Protein AF-A0A7S2VNH1-F1 (afdb_monomer_lite)

Structure (mmCIF, N/CA/C/O backbone):
data_AF-A0A7S2VNH1-F1
#
_entry.id   AF-A0A7S2VNH1-F1
#
loop_
_atom_site.group_PDB
_atom_site.id
_atom_site.type_symbol
_atom_site.label_atom_id
_atom_site.label_alt_id
_atom_site.label_comp_id
_atom_site.label_asym_id
_atom_site.label_entity_id
_atom_site.label_seq_id
_atom_site.pdbx_PDB_ins_code
_atom_site.Cartn_x
_atom_site.Cartn_y
_atom_site.Cartn_z
_atom_site.occupancy
_atom_site.B_iso_or_equiv
_atom_site.auth_seq_id
_atom_site.auth_comp_id
_atom_site.auth_asym_id
_atom_site.auth_atom_id
_atom_site.pdbx_PDB_model_num
ATOM 1 N N . GLN A 1 1 ? -10.546 -19.439 -22.799 1.00 36.34 1 GLN A N 1
ATOM 2 C CA . GLN A 1 1 ? -10.256 -18.843 -21.479 1.00 36.34 1 GLN A CA 1
ATOM 3 C C . GLN A 1 1 ? -9.568 -17.516 -21.733 1.00 36.34 1 GLN A C 1
ATOM 5 O O . GLN A 1 1 ? -8.455 -17.521 -22.233 1.00 36.34 1 GLN A O 1
ATOM 10 N N . ALA A 1 2 ? -10.264 -16.400 -21.521 1.00 38.97 2 ALA A N 1
ATOM 11 C CA . ALA A 1 2 ? -9.654 -15.079 -21.615 1.00 38.97 2 ALA A CA 1
ATOM 12 C C . ALA A 1 2 ? -8.962 -14.811 -20.277 1.00 38.97 2 ALA A C 1
ATOM 14 O O . ALA A 1 2 ? -9.614 -14.453 -19.297 1.00 38.97 2 ALA A O 1
ATOM 15 N N . CYS A 1 3 ? -7.662 -15.090 -20.214 1.00 39.16 3 CYS A N 1
ATOM 16 C CA . CYS A 1 3 ? -6.829 -14.584 -19.139 1.00 39.16 3 CYS A CA 1
ATOM 17 C C . CYS A 1 3 ? -6.823 -13.064 -19.292 1.00 39.16 3 CYS A C 1
ATOM 19 O O . CYS A 1 3 ? -6.470 -12.541 -20.344 1.00 39.16 3 CYS A O 1
ATOM 21 N N . ILE A 1 4 ? -7.305 -12.370 -18.274 1.00 43.59 4 ILE A N 1
ATOM 22 C CA . ILE A 1 4 ? -7.217 -10.919 -18.126 1.00 43.59 4 ILE A CA 1
ATOM 23 C C . ILE A 1 4 ? -5.724 -10.558 -18.066 1.00 43.59 4 ILE A C 1
ATOM 25 O O . ILE A 1 4 ? -5.111 -10.553 -17.004 1.00 43.59 4 ILE A O 1
ATOM 29 N N . GLU A 1 5 ? -5.126 -10.349 -19.240 1.00 42.47 5 GLU A N 1
ATOM 30 C CA . GLU A 1 5 ? -3.771 -9.837 -19.422 1.00 42.47 5 GLU A CA 1
ATOM 31 C C . GLU A 1 5 ? -3.726 -8.395 -18.905 1.00 42.47 5 GLU A C 1
ATOM 33 O O . GLU A 1 5 ? -4.377 -7.507 -19.456 1.00 42.47 5 GLU A O 1
ATOM 38 N N . GLY A 1 6 ? -2.995 -8.151 -17.818 1.00 44.81 6 GLY A N 1
ATOM 39 C CA . GLY A 1 6 ? -2.831 -6.788 -17.303 1.00 44.81 6 GLY A CA 1
ATOM 40 C C . GLY A 1 6 ? -2.437 -6.642 -15.835 1.00 44.81 6 GLY A C 1
ATOM 41 O O . GLY A 1 6 ? -2.328 -5.509 -15.368 1.00 44.81 6 GLY A O 1
ATOM 42 N N . GLY A 1 7 ? -2.229 -7.735 -15.097 1.00 42.50 7 GLY A N 1
ATOM 43 C CA . GLY A 1 7 ? -1.617 -7.678 -13.770 1.00 42.50 7 GLY A CA 1
ATOM 44 C C . GLY A 1 7 ? -0.134 -7.336 -13.873 1.00 42.50 7 GLY A C 1
ATOM 45 O O . GLY A 1 7 ? 0.612 -8.101 -14.474 1.00 42.50 7 GLY A O 1
ATOM 46 N N . ARG A 1 8 ? 0.294 -6.194 -13.325 1.00 57.66 8 ARG A N 1
ATOM 47 C CA . ARG A 1 8 ? 1.711 -5.808 -13.282 1.00 57.66 8 ARG A CA 1
ATOM 48 C C . ARG A 1 8 ? 2.326 -6.332 -11.995 1.00 57.66 8 ARG A C 1
ATOM 50 O O . ARG A 1 8 ? 1.958 -5.868 -10.921 1.00 57.66 8 ARG A O 1
ATOM 57 N N . SER A 1 9 ? 3.267 -7.265 -12.086 1.00 55.62 9 SER A N 1
ATOM 58 C CA . SER A 1 9 ? 3.975 -7.770 -10.905 1.00 55.62 9 SER A CA 1
ATOM 59 C C . SER A 1 9 ? 4.566 -6.623 -10.080 1.00 55.62 9 SER A C 1
ATOM 61 O O . SER A 1 9 ? 4.969 -5.597 -10.636 1.00 55.62 9 SER A O 1
ATOM 63 N N . ALA A 1 10 ? 4.650 -6.799 -8.758 1.00 56.00 10 ALA A N 1
ATOM 64 C CA . ALA A 1 10 ? 5.273 -5.816 -7.863 1.00 56.00 10 ALA A CA 1
ATOM 65 C C . ALA A 1 10 ? 6.672 -5.403 -8.334 1.00 56.00 10 ALA A C 1
ATOM 67 O O . ALA A 1 10 ? 7.017 -4.224 -8.306 1.00 56.00 10 ALA A O 1
ATOM 68 N N . GLU A 1 11 ? 7.418 -6.362 -8.877 1.00 56.22 11 GLU A N 1
ATOM 69 C CA . GLU A 1 11 ? 8.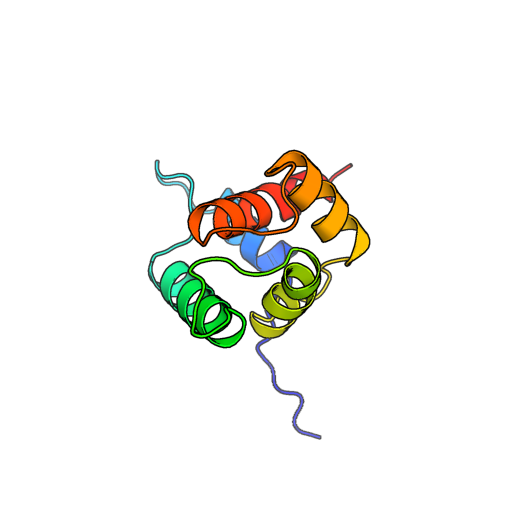723 -6.162 -9.498 1.00 56.22 11 GLU A CA 1
ATOM 70 C C . GLU A 1 11 ? 8.675 -5.259 -10.745 1.00 56.22 11 GLU A C 1
ATOM 72 O O . GLU A 1 11 ? 9.549 -4.416 -10.923 1.00 56.22 11 GLU A O 1
ATOM 77 N N . GLU A 1 12 ? 7.639 -5.345 -11.588 1.00 61.88 12 GLU A N 1
ATOM 78 C CA . GLU A 1 12 ? 7.511 -4.476 -12.770 1.00 61.88 12 GLU A CA 1
ATOM 79 C C . GLU A 1 12 ? 7.234 -3.024 -12.361 1.00 61.88 12 GLU A C 1
ATOM 81 O O . GLU A 1 12 ? 7.767 -2.076 -12.950 1.00 61.88 12 GLU A O 1
ATOM 86 N N . VAL A 1 13 ? 6.407 -2.833 -11.331 1.00 63.56 13 VAL A N 1
ATOM 87 C CA . VAL A 1 13 ? 6.134 -1.493 -10.808 1.00 63.56 13 VAL A CA 1
ATOM 88 C C . VAL A 1 13 ? 7.368 -0.931 -10.111 1.00 63.56 13 VAL A C 1
ATOM 90 O O . VAL A 1 13 ? 7.730 0.216 -10.357 1.00 63.56 13 VAL A O 1
ATOM 93 N N . ALA A 1 14 ? 8.084 -1.750 -9.347 1.00 61.19 14 ALA A N 1
ATOM 94 C CA . ALA A 1 14 ? 9.360 -1.390 -8.748 1.00 61.19 14 ALA A CA 1
ATOM 95 C C . ALA A 1 14 ? 10.431 -1.004 -9.764 1.00 61.19 14 ALA A C 1
ATOM 97 O O . ALA A 1 14 ? 11.085 0.027 -9.621 1.00 61.19 14 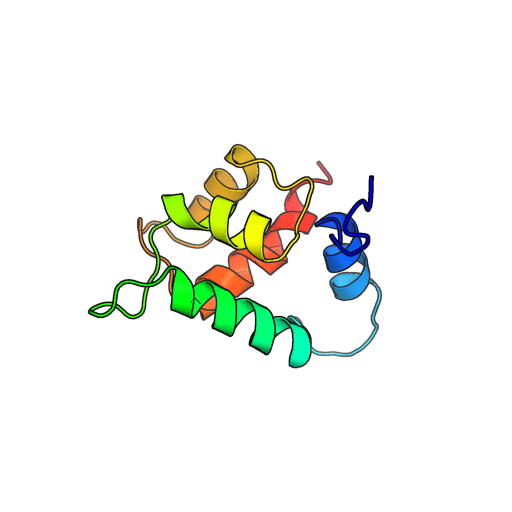ALA A O 1
ATOM 98 N N . ALA A 1 15 ? 10.576 -1.802 -10.821 1.00 60.03 15 ALA A N 1
ATOM 99 C CA . ALA A 1 15 ? 11.510 -1.545 -11.903 1.00 60.03 15 ALA A CA 1
ATOM 100 C C . ALA A 1 15 ? 11.188 -0.223 -12.612 1.00 60.03 15 ALA A C 1
ATOM 102 O O . ALA A 1 15 ? 12.097 0.487 -13.032 1.00 60.03 15 ALA A O 1
ATOM 103 N N . ARG A 1 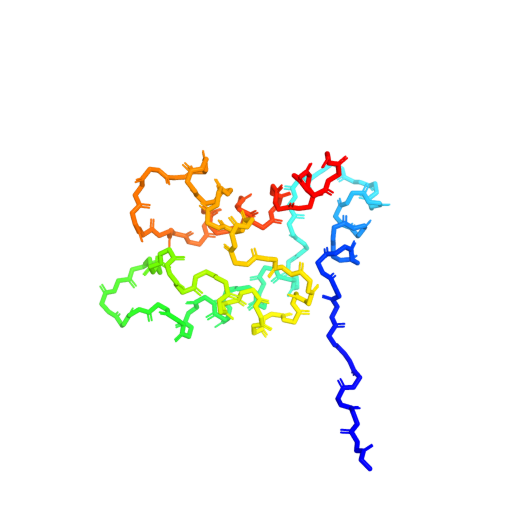16 ? 9.908 0.167 -12.696 1.00 59.31 16 ARG A N 1
ATOM 104 C CA . ARG A 1 16 ? 9.511 1.493 -13.194 1.00 59.31 16 ARG A CA 1
ATOM 105 C C . ARG A 1 16 ? 9.795 2.627 -12.213 1.00 59.31 16 ARG A C 1
ATOM 107 O O . ARG A 1 16 ? 10.175 3.703 -12.665 1.00 59.31 16 ARG A O 1
ATOM 114 N N . LEU A 1 17 ? 9.620 2.398 -10.912 1.00 59.06 17 LEU A N 1
ATOM 115 C CA . LEU A 1 17 ? 9.914 3.386 -9.868 1.00 59.06 17 LEU A CA 1
ATOM 116 C C . LEU A 1 17 ? 11.421 3.654 -9.737 1.00 59.06 17 LEU A C 1
ATOM 118 O O . LEU A 1 17 ? 11.820 4.793 -9.520 1.00 59.06 17 LEU A O 1
ATOM 122 N N . LEU A 1 18 ? 12.255 2.624 -9.901 1.00 54.62 18 LEU A N 1
ATOM 123 C CA . LEU A 1 18 ? 13.714 2.712 -9.771 1.00 54.62 18 LEU A CA 1
ATOM 124 C C . LEU A 1 18 ? 14.428 2.959 -11.114 1.00 54.62 18 LEU A C 1
ATOM 126 O O . LEU A 1 18 ? 15.545 3.469 -11.127 1.00 54.62 18 LEU A O 1
ATOM 130 N N . GLY A 1 19 ? 13.802 2.617 -12.246 1.00 49.81 19 GLY A N 1
ATOM 131 C CA . GLY A 1 19 ? 14.391 2.715 -13.588 1.00 49.81 19 GLY A CA 1
ATOM 132 C C . GLY A 1 19 ? 14.102 4.015 -14.351 1.00 49.81 19 GLY A C 1
ATOM 133 O O . GLY A 1 19 ? 14.673 4.232 -15.419 1.00 49.81 19 GLY A O 1
ATOM 134 N N . GLY A 1 20 ? 13.223 4.884 -13.845 1.00 44.97 20 GLY A N 1
ATOM 135 C CA . GLY A 1 20 ? 12.871 6.160 -14.476 1.00 44.97 20 GLY A CA 1
ATOM 136 C C . GLY A 1 20 ? 13.627 7.336 -13.863 1.00 44.97 20 GLY A C 1
ATOM 137 O O . GLY A 1 20 ? 13.168 7.917 -12.887 1.00 44.97 20 GLY A O 1
ATOM 138 N N . GLY A 1 21 ? 14.775 7.702 -14.435 1.00 42.50 21 GLY A N 1
ATOM 139 C CA . GLY A 1 21 ? 15.565 8.857 -14.000 1.00 42.50 21 GLY A CA 1
ATOM 140 C C . GLY A 1 21 ? 14.771 10.169 -14.024 1.00 42.50 21 GLY A C 1
ATOM 141 O O . GLY A 1 21 ? 14.471 10.708 -15.086 1.00 42.50 21 GLY A O 1
ATOM 142 N N . GLY A 1 22 ? 14.461 10.691 -12.842 1.00 39.47 22 GLY A N 1
ATOM 143 C CA . GLY A 1 22 ? 13.913 12.025 -12.634 1.00 39.47 22 GLY A CA 1
ATOM 144 C C . GLY A 1 22 ? 13.747 12.271 -11.142 1.00 39.47 22 GLY A C 1
ATOM 145 O O . GLY A 1 22 ? 13.063 11.511 -10.467 1.00 39.47 22 GLY A O 1
ATOM 146 N N . GLU A 1 23 ? 14.419 13.291 -10.616 1.00 40.66 23 GLU A N 1
ATOM 147 C CA . GLU A 1 23 ? 14.365 13.719 -9.215 1.00 40.66 23 GLU A CA 1
ATOM 148 C C . GLU A 1 23 ? 12.918 13.870 -8.715 1.00 40.66 23 GLU A C 1
ATOM 150 O O . GLU A 1 23 ? 12.250 14.875 -8.944 1.00 40.66 23 GLU A O 1
ATOM 155 N N . GLY A 1 24 ? 12.424 12.834 -8.038 1.00 45.00 24 GLY A N 1
ATOM 156 C CA . GLY A 1 24 ? 11.080 12.781 -7.478 1.00 45.00 24 GLY A CA 1
ATOM 157 C C . GLY A 1 24 ? 10.748 11.365 -7.027 1.00 45.00 24 GLY A C 1
ATOM 158 O O . GLY A 1 24 ? 10.096 10.627 -7.757 1.00 45.00 24 GLY A O 1
ATOM 159 N N . ARG A 1 25 ? 11.216 10.972 -5.833 1.00 54.09 25 ARG A N 1
ATOM 160 C CA . ARG A 1 25 ? 10.779 9.729 -5.174 1.00 54.09 25 ARG A CA 1
ATOM 161 C C . ARG A 1 25 ? 9.253 9.721 -5.093 1.00 54.09 25 ARG A C 1
ATOM 163 O O . ARG A 1 25 ? 8.678 10.606 -4.459 1.00 54.09 25 ARG A O 1
ATOM 170 N N . GLY A 1 26 ? 8.611 8.768 -5.755 1.00 59.97 26 GLY A N 1
ATOM 171 C CA . GLY A 1 26 ? 7.179 8.558 -5.624 1.00 59.97 26 GLY A CA 1
ATOM 172 C C . GLY A 1 26 ? 6.521 7.961 -6.861 1.00 59.97 26 GLY A C 1
ATOM 173 O O . GLY A 1 26 ? 7.051 7.961 -7.970 1.00 59.97 26 GLY A O 1
ATOM 174 N N . PHE A 1 27 ? 5.314 7.447 -6.651 1.00 71.62 27 PHE A N 1
ATOM 175 C CA . PHE A 1 27 ? 4.476 6.896 -7.706 1.00 71.62 27 PHE A CA 1
ATOM 176 C C . PHE A 1 27 ? 4.081 7.972 -8.728 1.00 71.62 27 PHE A C 1
ATOM 178 O O . PHE A 1 27 ? 3.765 9.103 -8.342 1.00 71.62 27 PHE A O 1
ATOM 185 N N . PRO A 1 28 ? 4.017 7.640 -10.033 1.00 75.75 28 PRO A N 1
ATOM 186 C CA . PRO A 1 28 ? 3.520 8.581 -11.026 1.00 75.75 28 PRO A CA 1
ATOM 187 C C . PRO A 1 28 ? 2.065 8.966 -10.703 1.00 75.75 28 PRO A C 1
ATOM 189 O O . PRO A 1 28 ? 1.316 8.151 -10.159 1.00 75.75 28 PRO A O 1
ATOM 192 N N . PRO A 1 29 ? 1.606 10.172 -11.082 1.00 75.81 29 PRO A N 1
ATOM 193 C CA . PRO A 1 29 ? 0.276 10.666 -10.714 1.00 75.81 29 PRO A CA 1
ATOM 194 C C . PRO A 1 29 ? -0.865 9.751 -11.186 1.00 75.81 29 PRO A C 1
ATOM 196 O O . PRO A 1 29 ? -1.891 9.645 -10.517 1.00 75.81 29 PRO A O 1
ATOM 199 N N . ALA A 1 30 ? -0.677 9.044 -12.305 1.00 77.31 30 ALA A N 1
ATOM 200 C CA . ALA A 1 30 ? -1.621 8.040 -12.793 1.00 77.31 30 ALA A CA 1
ATOM 201 C C . ALA A 1 30 ? -1.726 6.814 -11.866 1.00 77.31 30 ALA A C 1
ATOM 203 O O . ALA A 1 30 ? -2.818 6.275 -11.683 1.00 77.31 30 ALA A O 1
ATOM 204 N N . GLU A 1 31 ? -0.614 6.395 -11.259 1.00 77.38 31 GLU A N 1
ATOM 205 C CA . GLU A 1 31 ? -0.584 5.282 -10.308 1.00 77.38 31 GLU A CA 1
ATOM 206 C C . GLU A 1 31 ? -1.109 5.724 -8.941 1.00 77.38 31 GLU A C 1
ATOM 208 O O . GLU A 1 31 ? -1.964 5.055 -8.372 1.00 77.38 31 GLU A O 1
ATOM 213 N N . LEU A 1 32 ? -0.739 6.923 -8.472 1.00 81.94 32 LEU A N 1
ATOM 214 C CA . LEU A 1 32 ? -1.338 7.518 -7.271 1.00 81.94 32 LEU A CA 1
ATOM 215 C C . LEU A 1 32 ? -2.863 7.618 -7.382 1.00 81.94 32 LEU A C 1
ATOM 217 O O . LEU A 1 32 ? -3.570 7.364 -6.408 1.00 81.94 32 LEU A O 1
ATOM 221 N N . ALA A 1 33 ? -3.392 7.960 -8.560 1.00 83.19 33 ALA A N 1
ATOM 222 C CA . ALA A 1 33 ? -4.832 7.993 -8.794 1.00 83.19 33 ALA A CA 1
ATOM 223 C C . ALA A 1 33 ? -5.476 6.600 -8.662 1.00 83.19 33 ALA A C 1
ATOM 225 O O . ALA A 1 33 ? -6.515 6.479 -8.008 1.00 83.19 33 ALA A O 1
ATOM 226 N N . ARG A 1 34 ? -4.848 5.547 -9.210 1.00 83.19 34 ARG A N 1
ATOM 227 C CA . ARG A 1 34 ? -5.305 4.153 -9.047 1.00 83.19 34 ARG A CA 1
ATOM 228 C C . ARG A 1 34 ? -5.233 3.697 -7.594 1.00 83.19 34 ARG A C 1
ATOM 230 O O . ARG A 1 34 ? -6.238 3.245 -7.051 1.00 83.19 34 ARG A O 1
ATOM 237 N N . MET A 1 35 ? -4.084 3.891 -6.952 1.00 84.50 35 MET A N 1
ATOM 238 C CA . MET A 1 35 ? -3.849 3.615 -5.534 1.00 84.50 35 MET A CA 1
ATOM 239 C C . MET A 1 35 ? -4.907 4.283 -4.664 1.00 84.50 35 MET A C 1
ATOM 241 O O . MET A 1 35 ? -5.528 3.631 -3.833 1.00 84.50 35 MET A O 1
ATOM 245 N N . ARG A 1 36 ? -5.193 5.566 -4.906 1.00 85.81 36 ARG A N 1
ATOM 246 C CA . ARG A 1 36 ? -6.199 6.322 -4.154 1.00 85.81 36 ARG A CA 1
ATOM 247 C C . ARG A 1 36 ? -7.611 5.804 -4.389 1.00 85.81 36 ARG A C 1
ATOM 249 O O . ARG A 1 36 ? -8.411 5.805 -3.456 1.00 85.81 36 ARG A O 1
ATOM 256 N N . GLN A 1 37 ? -7.930 5.382 -5.611 1.00 87.12 37 GLN A N 1
ATOM 257 C CA . GLN A 1 37 ? -9.234 4.813 -5.943 1.00 87.12 37 GLN A CA 1
ATOM 258 C C . GLN A 1 37 ? -9.463 3.481 -5.220 1.00 87.12 37 GLN A C 1
ATOM 260 O O . GLN A 1 37 ? -10.532 3.292 -4.640 1.00 87.12 37 GLN A O 1
ATOM 265 N N . VAL A 1 38 ? -8.466 2.591 -5.211 1.00 87.75 38 VAL A N 1
ATOM 266 C CA . VAL A 1 38 ? -8.547 1.315 -4.488 1.00 87.75 38 VAL A CA 1
ATOM 267 C C . VAL A 1 38 ? -8.555 1.564 -2.982 1.00 87.75 38 VAL A C 1
ATOM 269 O O . VAL A 1 38 ? -9.464 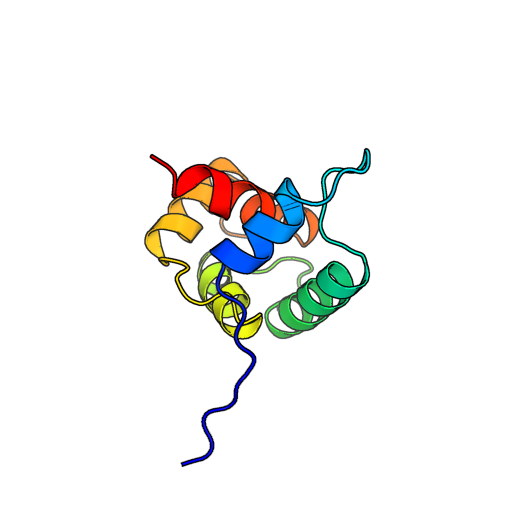1.107 -2.304 1.00 87.75 38 VAL A O 1
ATOM 272 N N . PHE A 1 39 ? -7.658 2.399 -2.459 1.00 85.69 39 PHE A N 1
ATOM 273 C CA . PHE A 1 39 ? -7.621 2.767 -1.040 1.00 85.69 39 PHE A CA 1
ATOM 274 C C . PHE A 1 39 ? -8.974 3.294 -0.535 1.00 85.69 39 PHE A C 1
ATOM 276 O O . PHE A 1 39 ? -9.448 2.905 0.527 1.00 85.69 39 PHE A O 1
ATOM 283 N N . ARG A 1 40 ? -9.659 4.134 -1.323 1.00 86.12 40 ARG A N 1
ATOM 284 C CA . ARG A 1 40 ? -11.006 4.629 -0.987 1.00 86.12 40 ARG A CA 1
ATOM 285 C C . ARG A 1 40 ? -12.078 3.545 -0.933 1.00 86.12 40 ARG A C 1
ATOM 287 O O . ARG A 1 40 ? -13.096 3.768 -0.290 1.00 86.12 40 ARG A O 1
ATOM 294 N N . ARG A 1 41 ? -11.885 2.440 -1.650 1.00 86.31 41 ARG A N 1
ATOM 295 C CA . ARG A 1 41 ? -12.813 1.307 -1.683 1.00 86.31 41 ARG A CA 1
ATOM 296 C C . ARG A 1 41 ? -12.680 0.433 -0.437 1.00 86.31 41 ARG A C 1
ATOM 298 O O . ARG A 1 41 ? -13.678 -0.123 -0.002 1.00 86.31 41 ARG A O 1
ATOM 305 N N . PHE A 1 42 ? -11.471 0.359 0.112 1.00 84.94 42 PHE A N 1
ATOM 306 C CA . PHE A 1 42 ? -11.148 -0.397 1.321 1.00 84.94 42 PHE A CA 1
ATOM 307 C C . PHE A 1 42 ? -11.277 0.428 2.602 1.00 84.94 42 PHE A C 1
ATOM 309 O O . PHE A 1 42 ? -11.477 -0.130 3.677 1.00 84.94 42 PHE A O 1
ATOM 316 N N . LYS A 1 43 ? -11.196 1.764 2.522 1.00 85.44 43 LYS A N 1
ATOM 317 C CA . LYS A 1 43 ? -11.400 2.595 3.710 1.00 85.44 43 LYS A CA 1
ATOM 318 C C . LYS A 1 43 ? -12.864 2.515 4.185 1.00 85.44 43 LYS A C 1
ATOM 320 O O . LYS A 1 43 ? -13.780 2.672 3.368 1.00 85.44 43 LYS A O 1
ATOM 325 N N . PRO A 1 44 ? -13.104 2.397 5.499 1.00 83.56 44 PRO A N 1
ATOM 326 C CA . PRO A 1 44 ? -14.416 2.620 6.086 1.00 83.56 44 PRO A CA 1
ATOM 327 C C . PRO A 1 44 ? -14.992 4.002 5.721 1.00 83.56 44 PRO A C 1
ATOM 329 O O . PRO A 1 44 ? -14.250 4.978 5.542 1.00 83.56 44 PRO A O 1
ATOM 332 N N . PRO A 1 45 ? -16.326 4.144 5.635 1.00 78.69 45 PRO A N 1
ATOM 333 C CA . PRO A 1 45 ? -16.954 5.436 5.359 1.00 78.69 45 PRO A CA 1
ATOM 334 C C . PRO A 1 45 ? -16.581 6.496 6.407 1.00 78.69 45 PRO A C 1
ATOM 336 O O . PRO A 1 45 ? -16.381 7.653 6.038 1.00 78.69 45 PRO A O 1
ATOM 339 N N . ASP A 1 46 ? -16.394 6.077 7.661 1.00 80.12 46 ASP A N 1
ATOM 340 C CA . ASP A 1 46 ? -16.161 6.946 8.821 1.00 80.12 46 ASP A CA 1
ATOM 341 C C . ASP A 1 46 ? -14.678 7.261 9.097 1.00 80.12 46 ASP A C 1
ATOM 343 O O . ASP A 1 46 ? -14.364 8.141 9.891 1.00 80.12 46 ASP A O 1
ATOM 347 N N . THR A 1 47 ? -13.738 6.585 8.425 1.00 81.62 47 THR A N 1
ATOM 348 C CA . THR A 1 47 ? -12.297 6.759 8.676 1.00 81.62 47 THR A CA 1
ATOM 349 C C . THR A 1 47 ? -11.562 7.249 7.432 1.00 81.62 47 THR A C 1
ATOM 351 O O . THR A 1 47 ? -12.010 7.080 6.295 1.00 81.62 47 THR A O 1
ATOM 354 N N . SER A 1 48 ? -10.409 7.889 7.626 1.00 83.75 48 SER A N 1
ATOM 355 C CA . SER A 1 48 ? -9.497 8.256 6.525 1.00 83.75 48 SER A CA 1
ATOM 356 C C . SER A 1 48 ? -8.360 7.247 6.337 1.00 83.75 48 SER A C 1
ATOM 358 O O . SER A 1 48 ? -7.476 7.458 5.508 1.00 83.75 48 SER A O 1
ATOM 360 N N . GLU A 1 49 ? -8.414 6.145 7.081 1.00 88.25 49 GLU A N 1
ATOM 361 C CA . GLU A 1 49 ? -7.356 5.151 7.214 1.00 88.25 49 GLU A CA 1
ATOM 362 C C . GLU A 1 49 ? -7.900 3.753 6.905 1.00 88.25 49 GLU A C 1
ATOM 364 O O . GLU A 1 49 ? -9.076 3.469 7.157 1.00 88.25 49 GLU A O 1
ATOM 369 N N . VAL A 1 50 ? -7.039 2.884 6.382 1.00 89.75 50 VAL A N 1
ATOM 370 C CA . VAL A 1 50 ? -7.323 1.459 6.140 1.00 89.75 50 VAL A CA 1
ATOM 371 C C . VAL A 1 50 ? -6.646 0.607 7.204 1.00 89.75 50 VAL A C 1
ATOM 373 O O . VAL A 1 50 ? -5.609 0.998 7.734 1.00 89.75 50 VAL A O 1
ATOM 376 N N . ALA A 1 51 ? -7.199 -0.561 7.522 1.00 89.12 51 ALA A N 1
ATOM 377 C CA . ALA A 1 51 ? -6.531 -1.484 8.433 1.00 89.12 51 ALA A CA 1
ATOM 378 C C . ALA A 1 51 ? -5.311 -2.134 7.759 1.00 89.12 51 ALA A C 1
ATOM 380 O O . ALA A 1 51 ? -5.291 -2.353 6.548 1.00 89.12 51 ALA A O 1
ATOM 381 N N . ARG A 1 52 ? -4.296 -2.482 8.556 1.00 87.81 52 ARG A N 1
ATOM 382 C CA . ARG A 1 52 ? -3.083 -3.179 8.099 1.00 87.81 52 ARG A CA 1
ATOM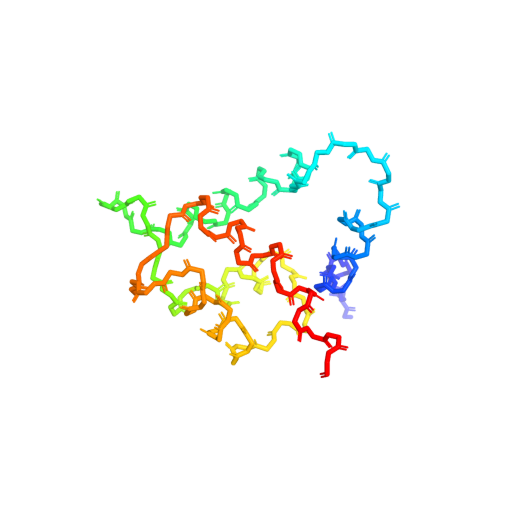 383 C C . ARG A 1 52 ? -3.412 -4.488 7.379 1.00 87.81 52 ARG A C 1
ATOM 385 O O . ARG A 1 52 ? -2.727 -4.855 6.434 1.00 87.81 52 ARG A O 1
ATOM 392 N N . GLU A 1 53 ? -4.442 -5.177 7.850 1.00 87.06 53 GLU A N 1
ATOM 393 C CA . GLU A 1 53 ? -4.907 -6.461 7.318 1.00 87.06 53 GLU A CA 1
ATOM 394 C C . GLU A 1 53 ? -5.480 -6.323 5.900 1.00 87.06 53 GLU A C 1
ATOM 396 O O . GLU A 1 53 ? -5.364 -7.245 5.104 1.00 87.06 53 GLU A O 1
ATOM 401 N N . GLU A 1 54 ? -5.973 -5.134 5.541 1.00 87.94 54 GLU A N 1
ATOM 402 C CA . GLU A 1 54 ? -6.524 -4.846 4.212 1.00 87.94 54 GLU A CA 1
ATOM 403 C C . GLU A 1 54 ? -5.432 -4.484 3.196 1.00 87.94 54 GLU A C 1
ATOM 405 O O . GLU A 1 54 ? -5.658 -4.539 1.989 1.00 87.94 54 GLU A O 1
ATOM 410 N N . LEU A 1 55 ? -4.232 -4.106 3.656 1.00 86.38 55 LEU A N 1
ATOM 411 C CA . LEU A 1 55 ? -3.108 -3.746 2.788 1.00 86.38 55 LEU A CA 1
ATOM 412 C C . LEU A 1 55 ? -2.788 -4.816 1.732 1.00 86.38 55 LEU A C 1
ATOM 414 O O . LEU A 1 55 ? -2.752 -4.456 0.554 1.00 86.38 55 LEU A O 1
ATOM 418 N N . PRO A 1 56 ? -2.557 -6.098 2.075 1.00 85.56 56 PRO A N 1
ATOM 419 C CA . PRO A 1 56 ? -2.261 -7.120 1.070 1.00 85.56 56 PRO A CA 1
ATOM 420 C C . PRO A 1 56 ? -3.381 -7.296 0.038 1.00 85.56 56 PRO A C 1
ATOM 422 O O . PRO A 1 56 ? -3.108 -7.486 -1.151 1.00 85.56 56 PRO A O 1
ATOM 425 N N . GLU A 1 57 ? -4.640 -7.163 0.454 1.00 85.88 57 GLU A N 1
ATOM 426 C CA . GLU A 1 57 ? -5.774 -7.237 -0.465 1.00 85.88 57 GLU A CA 1
ATOM 427 C C . GLU A 1 57 ? -5.822 -6.011 -1.395 1.00 85.88 57 GLU A C 1
ATOM 429 O O . GLU A 1 57 ? -6.015 -6.156 -2.605 1.00 85.88 57 GLU A O 1
ATOM 434 N N . ILE A 1 58 ? -5.524 -4.812 -0.879 1.00 86.88 58 ILE A N 1
ATOM 435 C CA . ILE A 1 58 ? -5.355 -3.587 -1.679 1.00 86.88 58 ILE A CA 1
ATOM 436 C C . ILE A 1 58 ? -4.239 -3.766 -2.719 1.00 86.88 58 ILE A C 1
ATOM 438 O O . ILE A 1 58 ? -4.425 -3.399 -3.883 1.00 86.88 58 ILE A O 1
ATOM 442 N N . PHE A 1 59 ? -3.094 -4.342 -2.334 1.00 82.19 59 PHE A N 1
ATOM 443 C CA . PHE A 1 59 ? -1.989 -4.616 -3.260 1.00 82.19 59 PHE A CA 1
ATOM 444 C C . PHE A 1 59 ? -2.413 -5.596 -4.363 1.00 82.19 59 PHE A C 1
ATOM 446 O O . PHE A 1 59 ? -2.180 -5.347 -5.548 1.00 82.19 59 PHE A O 1
ATOM 453 N N . THR A 1 60 ? -3.137 -6.650 -3.993 1.00 82.75 60 THR A N 1
ATOM 454 C CA . THR A 1 60 ? -3.691 -7.624 -4.941 1.00 82.75 60 THR A CA 1
ATOM 455 C C . THR A 1 60 ? -4.667 -6.967 -5.925 1.00 82.75 60 THR A C 1
ATOM 457 O O . THR A 1 60 ? -4.598 -7.209 -7.129 1.00 82.75 60 THR A O 1
ATOM 460 N N . GLN A 1 61 ? -5.540 -6.073 -5.449 1.00 83.25 61 GLN A N 1
ATOM 461 C CA . GLN A 1 61 ? -6.507 -5.333 -6.277 1.00 83.25 61 GLN A CA 1
ATOM 462 C C . GLN A 1 61 ? -5.856 -4.331 -7.229 1.00 83.25 61 GLN A C 1
ATOM 464 O O . GLN A 1 61 ? -6.373 -4.074 -8.317 1.00 83.25 61 GLN A O 1
ATOM 469 N N . LEU A 1 62 ? -4.715 -3.767 -6.839 1.00 78.44 62 LEU A N 1
ATOM 470 C CA . LEU A 1 62 ? -3.899 -2.929 -7.718 1.00 78.44 62 LEU A CA 1
ATOM 471 C C . LEU A 1 62 ? -3.166 -3.750 -8.788 1.00 78.44 62 LEU A C 1
ATOM 473 O O . LEU A 1 62 ? -2.599 -3.182 -9.721 1.00 78.44 62 LEU A O 1
ATOM 477 N N . GLY A 1 63 ? -3.254 -5.078 -8.701 1.00 74.00 63 GLY A N 1
ATOM 478 C CA . GLY A 1 63 ? -2.639 -6.003 -9.631 1.00 74.00 63 GLY A CA 1
ATOM 479 C C . GLY A 1 63 ? -1.174 -6.255 -9.319 1.00 74.00 63 GLY A C 1
ATOM 480 O O . GLY A 1 63 ? -0.490 -6.760 -10.200 1.00 74.00 63 GLY A O 1
ATOM 481 N N . TYR A 1 64 ? -0.705 -5.930 -8.108 1.00 73.25 64 TYR A N 1
ATOM 482 C CA . TYR A 1 64 ? 0.632 -6.281 -7.646 1.00 73.25 64 TYR A CA 1
ATOM 483 C C . TYR A 1 64 ? 0.689 -7.778 -7.337 1.00 73.25 64 TYR A C 1
ATOM 485 O O . TYR A 1 64 ? 0.483 -8.223 -6.209 1.00 73.25 64 TYR A O 1
ATOM 493 N N . PHE A 1 65 ? 0.942 -8.575 -8.370 1.00 62.19 65 PHE A N 1
ATOM 494 C CA . PHE A 1 65 ? 1.163 -10.010 -8.224 1.00 62.19 65 PHE A CA 1
ATOM 495 C C . PHE A 1 65 ? 2.579 -10.271 -7.688 1.00 62.19 65 PHE A C 1
ATOM 497 O O . PHE A 1 65 ? 3.529 -9.587 -8.076 1.00 62.19 65 PHE A O 1
ATOM 504 N N . GLY A 1 66 ? 2.710 -11.244 -6.780 1.00 61.28 66 GLY A N 1
ATOM 505 C CA . GLY A 1 66 ? 3.977 -11.582 -6.111 1.00 61.28 66 GLY A CA 1
ATOM 506 C C . GLY A 1 66 ? 4.200 -10.881 -4.769 1.00 61.28 66 GLY A C 1
ATOM 507 O O . GLY A 1 66 ? 5.224 -11.089 -4.135 1.00 61.28 66 GLY A O 1
ATOM 508 N N . VAL A 1 67 ? 3.239 -10.080 -4.311 1.00 65.62 67 VAL A N 1
ATOM 509 C CA . VAL A 1 67 ? 3.291 -9.463 -2.988 1.00 65.62 67 VAL A CA 1
ATOM 510 C C . VAL A 1 67 ? 2.974 -10.516 -1.926 1.00 65.62 67 VAL A C 1
ATOM 512 O O . VAL A 1 67 ? 1.817 -10.899 -1.757 1.00 65.62 67 VAL A O 1
ATOM 515 N N . ALA A 1 68 ? 3.989 -11.004 -1.213 1.00 70.44 68 ALA A N 1
ATOM 516 C CA . ALA A 1 68 ? 3.767 -11.880 -0.070 1.00 70.44 68 ALA A CA 1
ATOM 517 C C . ALA A 1 68 ? 3.073 -11.098 1.058 1.00 70.44 68 ALA A C 1
ATOM 519 O O . ALA A 1 68 ? 3.568 -10.055 1.493 1.00 70.44 68 ALA A O 1
ATOM 520 N N . GLU A 1 69 ? 1.952 -11.617 1.572 1.00 77.31 69 GLU A N 1
ATOM 521 C CA . GLU A 1 69 ? 1.247 -11.047 2.735 1.00 77.31 69 GLU A CA 1
ATOM 522 C C . GLU A 1 69 ? 2.197 -10.791 3.910 1.00 77.31 69 GLU A C 1
ATOM 524 O O . GLU A 1 69 ? 2.129 -9.755 4.574 1.00 77.31 69 GLU A O 1
ATOM 529 N N . GLU A 1 70 ? 3.129 -11.716 4.131 1.00 78.94 70 GLU A N 1
ATOM 530 C CA . GLU A 1 70 ? 4.130 -11.617 5.187 1.00 78.94 70 GLU A CA 1
ATOM 531 C C . GLU A 1 70 ? 5.104 -10.450 4.955 1.00 78.94 70 GLU A C 1
ATOM 533 O O . GLU A 1 70 ? 5.395 -9.697 5.888 1.00 78.94 70 GLU A O 1
ATOM 538 N N . GLY A 1 71 ? 5.524 -10.227 3.705 1.00 79.56 71 GLY A N 1
ATOM 539 C CA . GLY A 1 71 ? 6.353 -9.088 3.307 1.00 79.56 71 GLY A CA 1
ATOM 540 C C . GLY A 1 71 ? 5.637 -7.755 3.533 1.00 79.56 71 GLY A C 1
ATOM 541 O O . GLY A 1 71 ? 6.174 -6.860 4.187 1.00 79.56 71 GLY A O 1
ATOM 542 N N . VAL A 1 72 ? 4.371 -7.641 3.110 1.00 81.62 72 VAL A N 1
ATOM 543 C CA . VAL A 1 72 ? 3.554 -6.432 3.351 1.00 81.62 72 VAL A CA 1
ATOM 544 C C . VAL A 1 72 ? 3.386 -6.181 4.836 1.00 81.62 72 VAL A C 1
ATOM 546 O O . VAL A 1 72 ? 3.522 -5.047 5.295 1.00 81.62 72 VAL A O 1
ATOM 549 N N . ARG A 1 73 ? 3.112 -7.225 5.619 1.00 83.00 73 ARG A N 1
ATOM 550 C CA . ARG A 1 73 ? 2.944 -7.098 7.066 1.00 83.00 73 ARG A CA 1
ATOM 551 C C . ARG A 1 73 ? 4.235 -6.644 7.745 1.00 83.00 73 ARG A C 1
ATOM 553 O O . ARG A 1 73 ? 4.185 -5.796 8.634 1.00 83.00 73 ARG A O 1
ATOM 560 N N . ARG A 1 74 ? 5.385 -7.159 7.314 1.00 83.75 74 ARG A N 1
ATOM 561 C CA . ARG A 1 74 ? 6.695 -6.772 7.849 1.00 83.75 74 ARG A CA 1
ATOM 562 C C . ARG A 1 74 ? 7.036 -5.321 7.521 1.00 83.75 74 ARG A C 1
ATOM 564 O O . ARG A 1 74 ? 7.492 -4.590 8.393 1.00 83.75 74 ARG A O 1
ATOM 571 N N . ILE A 1 75 ? 6.785 -4.888 6.291 1.00 84.62 75 ILE A N 1
ATOM 572 C CA . ILE A 1 75 ? 7.122 -3.535 5.826 1.00 84.62 75 ILE A CA 1
ATOM 573 C C . ILE A 1 75 ? 6.140 -2.512 6.384 1.00 84.62 75 ILE A C 1
ATOM 575 O O . ILE A 1 75 ? 6.550 -1.453 6.847 1.00 84.62 75 ILE A O 1
ATOM 579 N N . SER A 1 76 ? 4.854 -2.854 6.445 1.00 85.75 76 SER A N 1
ATOM 580 C CA . SER A 1 76 ? 3.853 -2.029 7.122 1.00 85.75 76 SER A CA 1
ATOM 581 C C . SER A 1 76 ? 4.200 -1.824 8.598 1.00 85.75 76 SER A C 1
ATOM 583 O O . SER A 1 76 ? 4.136 -0.692 9.060 1.00 85.75 76 SER A O 1
ATOM 585 N N . GLN A 1 77 ? 4.677 -2.846 9.321 1.00 85.88 77 GLN A N 1
ATOM 586 C CA . GLN A 1 77 ? 5.193 -2.673 10.689 1.00 85.88 77 GLN A CA 1
ATOM 587 C C . GLN A 1 77 ? 6.410 -1.740 10.787 1.00 85.88 77 GLN A C 1
ATOM 589 O O . GLN A 1 77 ? 6.567 -1.074 11.807 1.00 85.88 77 GLN A O 1
ATOM 594 N N . GLN A 1 78 ? 7.265 -1.688 9.762 1.00 84.56 78 GLN A N 1
ATOM 595 C CA . GLN A 1 78 ? 8.407 -0.767 9.730 1.00 84.56 78 GLN A CA 1
ATOM 596 C C . GLN A 1 78 ? 7.995 0.675 9.418 1.00 84.56 78 GLN A C 1
ATOM 598 O O . GLN A 1 78 ? 8.615 1.605 9.925 1.00 84.56 78 GLN A O 1
ATOM 603 N N . VAL A 1 79 ? 6.971 0.862 8.581 1.00 85.62 79 VAL A N 1
ATOM 604 C CA . VAL A 1 79 ? 6.451 2.187 8.215 1.00 85.62 79 VAL A CA 1
ATOM 605 C C . VAL A 1 79 ? 5.615 2.779 9.345 1.00 85.62 79 VAL A C 1
ATOM 607 O O . VAL A 1 79 ? 5.780 3.946 9.685 1.00 85.62 79 VAL A O 1
ATOM 610 N N . SER A 1 80 ? 4.733 1.980 9.948 1.00 84.31 80 SER A N 1
ATOM 611 C CA . SER A 1 80 ? 3.843 2.450 11.005 1.00 84.31 80 SER A CA 1
ATOM 612 C C . SER A 1 80 ? 3.622 1.390 12.076 1.00 84.31 80 SER A C 1
ATOM 614 O O . SER A 1 80 ? 3.261 0.238 11.814 1.00 84.31 80 SER A O 1
ATOM 616 N N . GLN A 1 81 ? 3.785 1.812 13.328 1.00 79.75 81 GLN A N 1
ATOM 617 C CA . GLN A 1 81 ? 3.510 1.000 14.515 1.00 79.75 81 GLN A CA 1
ATOM 618 C C . GLN A 1 81 ? 2.005 0.758 14.731 1.00 79.75 81 GLN A C 1
ATOM 620 O O . GLN A 1 81 ? 1.630 -0.168 15.452 1.00 79.75 81 GLN A O 1
ATOM 625 N N . TYR A 1 82 ? 1.146 1.552 14.086 1.00 85.06 82 TYR A N 1
ATOM 626 C CA . TYR A 1 82 ? -0.305 1.460 14.204 1.00 85.06 82 TYR A CA 1
ATOM 627 C C . TYR A 1 82 ? -0.894 0.360 13.313 1.00 85.06 82 TYR A C 1
ATOM 629 O O . TYR A 1 82 ? -0.307 -0.070 12.319 1.00 85.06 82 TYR A O 1
ATOM 637 N N . SER A 1 83 ? -2.082 -0.118 13.689 1.00 84.94 83 SER A N 1
ATOM 638 C CA . SER A 1 83 ? -2.847 -1.098 12.906 1.00 84.94 83 SER A CA 1
ATOM 639 C C . SER A 1 83 ? -3.646 -0.458 11.768 1.00 84.94 83 SER A C 1
ATOM 641 O O . SER A 1 83 ? -4.297 -1.180 11.017 1.00 84.94 83 SER A O 1
ATOM 643 N N . THR A 1 84 ? -3.608 0.867 11.640 1.00 88.94 84 THR A N 1
ATOM 644 C CA . THR A 1 84 ? -4.266 1.647 10.592 1.00 88.94 84 THR A CA 1
ATOM 645 C C . THR A 1 84 ? -3.235 2.442 9.802 1.00 88.94 84 THR A C 1
ATOM 647 O O . THR A 1 84 ? -2.196 2.818 10.337 1.00 88.94 84 THR A O 1
ATOM 650 N N . PHE A 1 85 ? -3.508 2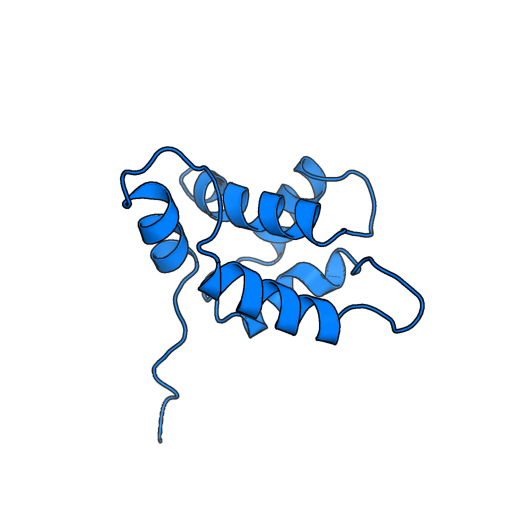.642 8.515 1.00 88.81 85 PHE A N 1
ATOM 651 C CA . PHE A 1 85 ? -2.615 3.302 7.571 1.00 88.81 85 PHE A CA 1
ATOM 652 C C . PHE A 1 85 ? -3.370 4.386 6.821 1.00 88.81 85 PHE A C 1
ATOM 654 O O . PHE A 1 85 ? -4.418 4.140 6.219 1.00 88.81 85 PHE A O 1
ATOM 661 N N . SER A 1 86 ? -2.800 5.581 6.805 1.00 89.50 86 SER A N 1
ATOM 662 C CA . SER A 1 86 ? -3.224 6.675 5.943 1.00 89.50 86 SER A CA 1
ATOM 663 C C . SER A 1 86 ? -2.727 6.451 4.513 1.00 89.50 86 SER A C 1
ATOM 665 O O . SER A 1 86 ? -1.757 5.738 4.264 1.00 89.50 86 SER A O 1
ATOM 667 N N . PHE A 1 87 ? -3.346 7.126 3.545 1.00 85.94 87 PHE A N 1
ATOM 668 C CA . PHE A 1 87 ? -2.902 7.090 2.148 1.00 85.94 87 PHE A CA 1
ATOM 669 C C . PHE A 1 87 ? -1.392 7.373 1.928 1.00 85.94 87 PHE A C 1
ATOM 671 O O . PHE A 1 87 ? -0.775 6.640 1.153 1.00 85.94 87 PHE A O 1
ATOM 678 N N . PRO A 1 88 ? -0.763 8.380 2.575 1.00 86.19 88 PRO A N 1
ATOM 679 C CA . PRO A 1 88 ? 0.684 8.583 2.454 1.00 86.19 88 PRO A CA 1
ATOM 680 C C . PRO A 1 88 ? 1.508 7.419 3.025 1.00 86.19 88 PRO A C 1
ATOM 682 O O . PRO A 1 88 ? 2.472 7.007 2.389 1.00 86.19 88 PRO A O 1
ATOM 685 N N . GLU A 1 89 ? 1.105 6.837 4.160 1.00 87.38 89 GLU A N 1
ATOM 686 C CA . GLU A 1 89 ? 1.786 5.673 4.751 1.00 87.38 89 GLU A CA 1
ATOM 687 C C . GLU A 1 89 ? 1.673 4.449 3.833 1.00 87.38 89 GLU A C 1
ATOM 689 O O . GLU A 1 89 ? 2.643 3.729 3.625 1.00 87.38 89 GLU A O 1
ATOM 694 N N . PHE A 1 90 ? 0.510 4.248 3.207 1.00 86.19 90 PHE A N 1
ATOM 695 C CA . PHE A 1 90 ? 0.312 3.209 2.197 1.00 86.19 90 PHE A CA 1
ATOM 696 C C . PHE A 1 90 ? 1.273 3.356 1.006 1.00 86.19 90 PHE A C 1
ATOM 698 O O . PHE A 1 90 ? 1.845 2.367 0.546 1.00 86.19 90 PHE A O 1
ATOM 705 N N . CYS A 1 91 ? 1.479 4.583 0.520 1.00 84.75 91 CYS A N 1
ATOM 706 C CA . CYS A 1 91 ? 2.434 4.838 -0.556 1.00 84.75 91 CYS A CA 1
ATOM 707 C C . CYS A 1 91 ? 3.869 4.545 -0.101 1.00 84.75 91 CYS A C 1
ATOM 709 O O . CYS A 1 91 ? 4.633 3.954 -0.854 1.00 84.75 91 CYS A O 1
ATOM 711 N N . GLU A 1 92 ? 4.227 4.882 1.137 1.00 84.88 92 GLU A N 1
ATOM 712 C CA . GLU A 1 92 ? 5.550 4.570 1.682 1.00 84.88 92 GLU A CA 1
ATOM 713 C C . GLU A 1 92 ? 5.787 3.053 1.802 1.00 84.88 92 GLU A C 1
ATOM 715 O O . GLU A 1 92 ? 6.863 2.569 1.450 1.00 84.88 92 GLU A O 1
ATOM 720 N N . VAL A 1 93 ? 4.772 2.279 2.211 1.00 83.81 93 VAL A N 1
ATOM 721 C CA . VAL A 1 93 ? 4.839 0.804 2.212 1.00 83.81 93 VAL A CA 1
ATOM 722 C C . VAL A 1 93 ? 5.064 0.276 0.801 1.00 83.81 93 VAL A C 1
ATOM 724 O O . VAL A 1 93 ? 5.927 -0.572 0.597 1.00 83.81 93 VAL A O 1
ATOM 727 N N . ALA A 1 94 ? 4.318 0.787 -0.176 1.00 79.44 94 ALA A N 1
ATOM 728 C CA . ALA A 1 94 ? 4.432 0.367 -1.566 1.00 79.44 94 ALA A CA 1
ATOM 729 C C . ALA A 1 94 ? 5.796 0.736 -2.186 1.00 79.44 94 ALA A C 1
ATOM 731 O O . ALA A 1 94 ? 6.309 -0.011 -3.014 1.00 79.44 94 ALA A O 1
ATOM 732 N N . GLU A 1 95 ? 6.393 1.860 -1.778 1.00 78.25 95 GLU A N 1
ATOM 733 C CA . GLU A 1 95 ? 7.738 2.275 -2.197 1.00 78.25 95 GLU A CA 1
ATOM 734 C C . GLU A 1 95 ? 8.828 1.398 -1.562 1.00 78.25 95 GLU A C 1
ATOM 736 O O . GLU A 1 95 ? 9.802 1.041 -2.224 1.00 78.25 95 GLU A O 1
ATOM 741 N N . ARG A 1 96 ? 8.662 1.013 -0.290 1.00 77.00 96 ARG A N 1
ATOM 742 C CA . ARG A 1 96 ? 9.617 0.151 0.422 1.00 77.00 96 ARG A CA 1
ATOM 743 C C . ARG A 1 96 ? 9.491 -1.328 0.077 1.00 77.00 96 ARG A C 1
ATOM 745 O O . ARG A 1 96 ? 10.490 -2.033 0.174 1.00 77.00 96 ARG A O 1
ATOM 752 N N . PHE A 1 97 ? 8.314 -1.778 -0.358 1.00 73.50 97 PHE A N 1
ATOM 753 C CA . PHE A 1 97 ? 8.047 -3.172 -0.713 1.00 73.50 97 PHE A CA 1
ATOM 754 C C . PHE A 1 97 ? 9.118 -3.801 -1.617 1.00 73.50 97 PHE A C 1
ATOM 756 O O . PHE A 1 97 ? 9.756 -4.768 -1.205 1.00 73.50 97 PHE A O 1
ATOM 763 N N . PRO A 1 98 ? 9.412 -3.239 -2.797 1.00 66.12 98 PRO A N 1
ATOM 764 C CA . PRO A 1 98 ? 10.385 -3.853 -3.689 1.00 66.12 98 PRO A CA 1
ATOM 765 C C . PRO A 1 98 ? 11.846 -3.699 -3.274 1.00 66.12 98 PRO A C 1
ATOM 767 O O . PRO A 1 98 ? 12.703 -4.403 -3.801 1.00 66.12 98 PRO A O 1
ATOM 770 N N . ALA A 1 99 ? 12.151 -2.783 -2.354 1.00 59.53 99 ALA A N 1
ATOM 771 C CA . ALA A 1 99 ? 13.494 -2.674 -1.797 1.00 59.53 99 ALA A CA 1
ATOM 772 C C . ALA A 1 99 ? 13.794 -3.814 -0.808 1.00 59.53 99 ALA A C 1
ATOM 774 O O . ALA A 1 99 ? 14.959 -4.121 -0.590 1.00 59.53 99 ALA A O 1
ATOM 775 N N . SER A 1 100 ? 12.763 -4.431 -0.218 1.00 57.84 100 SER A N 1
ATOM 776 C CA . SER A 1 100 ? 12.907 -5.492 0.786 1.00 57.84 100 SER A CA 1
ATOM 777 C C . SER A 1 100 ? 12.941 -6.915 0.215 1.00 57.84 100 SER A C 1
ATOM 779 O O . SER A 1 100 ? 13.414 -7.805 0.907 1.00 57.84 100 SER A O 1
ATOM 781 N N . GLU A 1 101 ? 12.479 -7.145 -1.018 1.00 54.69 101 GLU A N 1
ATOM 782 C CA . GLU A 1 101 ? 12.492 -8.478 -1.661 1.00 54.69 101 GLU A CA 1
ATOM 783 C C . GLU A 1 101 ? 13.844 -8.815 -2.334 1.00 54.69 101 GLU A C 1
ATOM 785 O O . GLU A 1 101 ? 14.008 -9.905 -2.872 1.00 54.69 101 GLU A O 1
ATOM 790 N N . GLN A 1 102 ? 14.821 -7.894 -2.327 1.00 49.00 102 GLN A N 1
ATOM 791 C CA . GLN A 1 102 ? 16.160 -8.108 -2.904 1.00 49.00 102 GLN A CA 1
ATOM 792 C C . GLN A 1 102 ? 17.206 -8.672 -1.915 1.00 49.00 102 GLN A C 1
ATOM 794 O O . GLN A 1 102 ? 18.388 -8.710 -2.261 1.00 49.00 102 GLN A O 1
ATOM 799 N N . GLU A 1 103 ? 16.801 -9.106 -0.715 1.00 40.44 103 GLU A N 1
ATOM 800 C CA . GLU A 1 103 ? 17.689 -9.726 0.292 1.00 40.44 103 GLU A CA 1
ATOM 801 C C . GLU A 1 103 ? 17.486 -11.240 0.444 1.00 40.44 103 GLU A C 1
ATOM 803 O O . GLU A 1 103 ? 16.322 -11.690 0.540 1.00 40.44 103 GLU A O 1
#

Organism: NCBI:txid1333877

Foldseek 3Di:
DDDPPDQQALVNQLCVQVVDDDPDRFDDVVLLVLLVVLQVVQDDPPDQWHFLQCLVVSCVVSSHPPQDNVLSSVLLCVLDVDRIGHSVSSRVSSNCSVVVVPD

Sequence (103 aa):
QACIEGGRSAEEVAARLLGGGGEGRGFPPAELARMRQVFRRFKPPDTSEVAREELPEIFTQLGYFGVAEEGVRRISQQVSQYSTFSFPEFCEVAERFPASEQE

Radius of gyration: 13.54 Å; chains: 1; bounding box: 35×33×36 Å

Secondary structure (DSSP, 8-state):
---------HHHHHHHHHHS-SS--S--HHHHHHHHHHHHHHS-TT-SEEEGGGHHHHHHHTT-TT--HHHHHHHHHHH-SSSEEEHHHHHHHHHHHHHHTT-

pLDDT: mean 72.54, std 15.96, range [36.34, 89.75]

InterPro domains:
  IPR011992 EF-hand domain pair [SSF47473] (26-93)